Protein AF-A0A0B0PYT1-F1 (afdb_monomer_lite)

Sequence (79 aa):
MPQMLNKLSWTVALERRWHALGLGYHSGLRRADIERAAVIHYDGVMKPWLEIGIAKYKGCWSKHMQYDHPYLQQCNIHE

InterPro domains:
  IPR002495 Glycosyl transferase, family 8 [PF01501] (12-52)
  IPR029044 Nucleotide-diphospho-sugar transferases [G3DSA:3.90.550.10] (3-72)
  IPR029044 Nucleotide-diphospho-sugar transferases [SSF53448] (9-77)
  IPR029993 Plant galacturonosyltransferase GAUT [PTHR32116] (10-77)

Secondary structure (DSSP, 8-state):
----S------PPPPGGGEE--TTT-TTS-HHHHHH-SEE---SS--TTSTTS-HHHHHHHHTT--TTSHHHHTTT---

Radius of gyration: 18.31 Å; chains: 1; bounding box: 54×34×40 Å

Organism: Gossypium arboreum (NCBI:txid29729)

Structure (mmCIF, N/CA/C/O backbone):
data_AF-A0A0B0PYT1-F1
#
_entry.id   AF-A0A0B0PYT1-F1
#
loop_
_atom_site.group_PDB
_atom_site.id
_atom_site.type_symbol
_atom_site.label_atom_id
_atom_site.label_alt_id
_atom_site.label_comp_id
_atom_site.label_asym_id
_atom_site.label_entity_id
_atom_site.label_seq_id
_atom_site.pdbx_PDB_ins_code
_atom_site.Cartn_x
_atom_site.Cartn_y
_atom_site.Cartn_z
_atom_site.occupancy
_atom_site.B_iso_or_equiv
_atom_site.auth_seq_id
_atom_site.auth_comp_id
_atom_site.auth_asym_id
_atom_site.auth_atom_id
_atom_site.pdbx_PDB_model_num
ATOM 1 N N . MET A 1 1 ? 40.741 18.831 -21.304 1.00 43.66 1 MET A N 1
ATOM 2 C CA . MET A 1 1 ? 39.563 19.640 -20.915 1.00 43.66 1 MET A 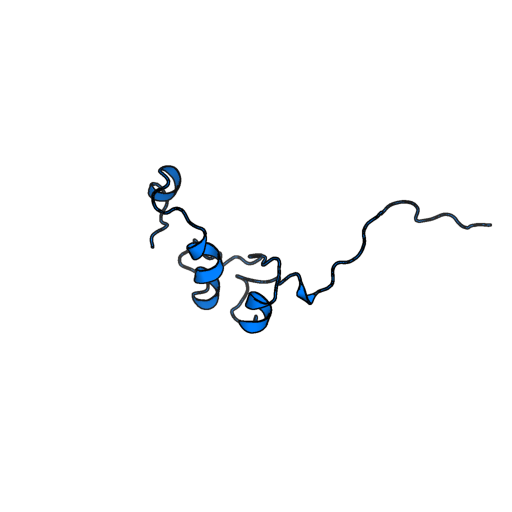CA 1
ATOM 3 C C . MET A 1 1 ? 38.471 19.444 -21.959 1.00 43.66 1 MET A C 1
ATOM 5 O O . MET A 1 1 ? 38.853 19.410 -23.121 1.00 43.66 1 MET A O 1
ATOM 9 N N . PRO A 1 2 ? 37.178 19.324 -21.601 1.00 49.16 2 PRO A N 1
ATOM 10 C CA . PRO A 1 2 ? 36.586 19.469 -20.271 1.00 49.16 2 PRO A CA 1
ATOM 11 C C . PRO A 1 2 ? 35.956 18.164 -19.738 1.00 49.16 2 PRO A C 1
ATOM 13 O O . PRO A 1 2 ? 35.110 17.543 -20.371 1.00 49.16 2 PRO A O 1
ATOM 16 N N . GLN A 1 3 ? 36.371 17.787 -18.527 1.00 51.62 3 GLN A N 1
ATOM 17 C CA . GL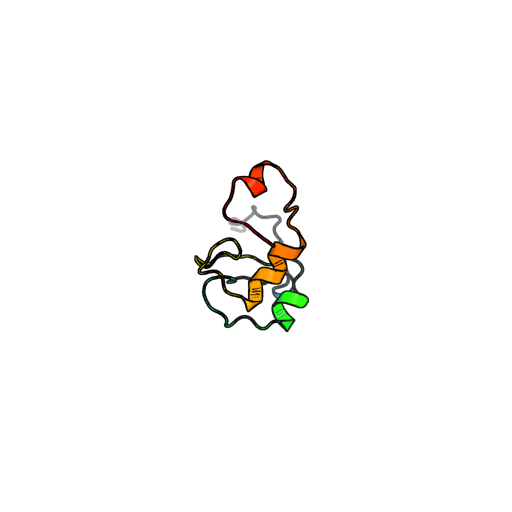N A 1 3 ? 35.786 16.747 -17.676 1.00 51.62 3 GLN A CA 1
ATOM 18 C C . GLN A 1 3 ? 34.862 17.396 -16.630 1.00 51.62 3 GLN A C 1
ATOM 20 O O . GLN A 1 3 ? 35.144 17.353 -15.436 1.00 51.62 3 GLN A O 1
ATOM 25 N N . MET A 1 4 ? 33.798 18.087 -17.039 1.00 55.81 4 MET A N 1
ATOM 26 C CA . MET A 1 4 ? 32.998 18.835 -16.064 1.00 55.81 4 MET A CA 1
ATOM 27 C C . MET A 1 4 ? 31.523 18.877 -16.449 1.00 55.81 4 MET A C 1
ATOM 29 O O . MET A 1 4 ? 31.097 19.830 -17.083 1.00 55.81 4 MET A O 1
ATOM 33 N N . LEU A 1 5 ? 30.769 17.835 -16.067 1.00 57.03 5 LEU A N 1
ATOM 34 C CA . LEU A 1 5 ? 29.323 17.880 -15.781 1.00 57.03 5 LEU A CA 1
ATOM 35 C C . LEU A 1 5 ? 28.831 16.506 -15.286 1.00 57.03 5 LEU A C 1
ATOM 37 O O . LEU A 1 5 ? 28.335 15.716 -16.079 1.00 57.03 5 LEU A O 1
ATOM 41 N N . ASN A 1 6 ? 29.002 16.226 -13.985 1.00 54.72 6 ASN A N 1
ATOM 42 C CA . ASN A 1 6 ? 28.118 15.382 -13.145 1.00 54.72 6 ASN A CA 1
ATOM 43 C C . ASN A 1 6 ? 28.775 14.935 -11.820 1.00 54.72 6 ASN A C 1
ATOM 45 O O . ASN A 1 6 ? 28.664 13.785 -11.402 1.00 54.72 6 ASN A O 1
ATOM 49 N N . LYS A 1 7 ? 29.408 15.841 -11.073 1.00 68.56 7 LYS A N 1
ATOM 50 C CA . LYS A 1 7 ? 29.568 15.592 -9.635 1.00 68.56 7 LYS A CA 1
ATOM 51 C C . LYS A 1 7 ? 28.243 15.970 -8.967 1.00 68.56 7 LYS A C 1
ATOM 53 O O . LYS A 1 7 ? 28.080 17.157 -8.747 1.00 68.56 7 LYS A O 1
ATOM 58 N N . LEU A 1 8 ? 27.312 15.026 -8.729 1.00 65.38 8 LEU A N 1
ATOM 59 C CA . LEU A 1 8 ? 26.210 15.094 -7.727 1.00 65.38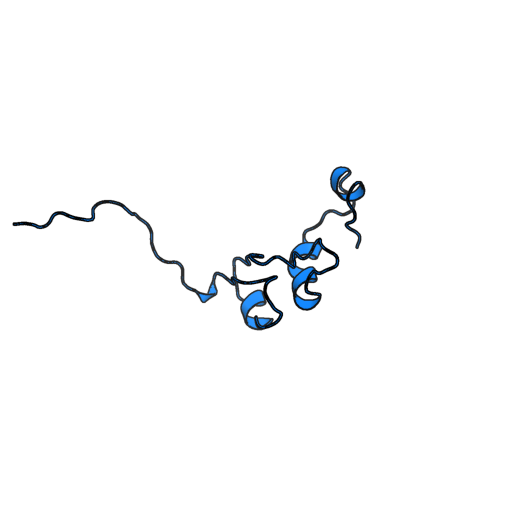 8 LEU A CA 1
ATOM 60 C C . LEU A 1 8 ? 25.202 13.924 -7.870 1.00 65.38 8 LEU A C 1
ATOM 62 O O . LEU A 1 8 ? 24.116 14.083 -8.417 1.00 65.38 8 LEU A O 1
ATOM 66 N N . SER A 1 9 ? 25.548 12.734 -7.375 1.00 62.59 9 SER A N 1
ATOM 67 C CA . SER A 1 9 ? 24.601 11.786 -6.746 1.00 62.59 9 SER A CA 1
ATOM 68 C C . SER A 1 9 ? 25.363 10.547 -6.277 1.00 62.59 9 SER A C 1
ATOM 70 O O . SER A 1 9 ? 25.787 9.717 -7.072 1.00 62.59 9 SER A O 1
ATOM 72 N N . TRP A 1 10 ? 25.539 10.397 -4.964 1.00 78.44 10 TRP A N 1
ATOM 73 C CA . TRP A 1 10 ? 25.978 9.137 -4.351 1.00 78.44 10 TRP A CA 1
ATOM 74 C C . TRP A 1 10 ? 24.809 8.145 -4.307 1.00 78.44 10 TRP A C 1
ATOM 76 O O . TRP A 1 10 ? 24.439 7.649 -3.247 1.00 78.44 10 TRP A O 1
ATOM 86 N N . THR A 1 11 ? 24.148 7.928 -5.440 1.00 82.44 11 THR A N 1
ATOM 87 C CA . THR A 1 11 ? 22.927 7.128 -5.507 1.00 82.44 11 THR A CA 1
ATOM 88 C C . THR A 1 11 ? 23.189 5.923 -6.389 1.00 82.44 11 THR A C 1
ATOM 90 O O . THR A 1 11 ? 23.503 6.056 -7.569 1.00 82.44 11 THR A O 1
ATOM 93 N N . VAL A 1 12 ? 23.083 4.734 -5.802 1.00 85.81 12 VAL A N 1
ATOM 94 C CA . VAL A 1 12 ? 23.207 3.462 -6.516 1.00 85.81 12 VAL A CA 1
ATOM 95 C C . VAL A 1 12 ? 21.804 2.957 -6.830 1.00 85.81 12 VAL A C 1
ATOM 97 O O . VAL A 1 12 ? 20.926 2.981 -5.967 1.00 85.81 12 VAL A O 1
ATOM 100 N N . ALA A 1 13 ? 21.580 2.514 -8.067 1.00 87.19 13 ALA A N 1
ATOM 101 C CA . ALA A 1 13 ? 20.299 1.941 -8.460 1.00 87.19 13 ALA A CA 1
ATOM 102 C C . ALA A 1 13 ? 20.042 0.633 -7.698 1.00 87.19 13 ALA A C 1
ATOM 104 O O . ALA A 1 13 ? 20.884 -0.265 -7.687 1.00 87.19 13 ALA A O 1
ATOM 105 N N . LEU A 1 14 ? 18.861 0.516 -7.090 1.00 87.25 14 LEU A N 1
ATOM 106 C CA . LEU A 1 14 ? 18.430 -0.723 -6.452 1.00 87.25 14 LEU A CA 1
ATOM 107 C C . LEU A 1 14 ? 18.067 -1.762 -7.521 1.00 87.25 14 LEU A C 1
ATOM 109 O O . LEU A 1 14 ? 17.452 -1.443 -8.543 1.00 87.25 14 LEU A O 1
ATOM 113 N N . GLU A 1 15 ? 18.404 -3.025 -7.272 1.00 90.88 15 GLU A N 1
ATOM 114 C CA . GLU A 1 15 ? 17.940 -4.133 -8.102 1.00 90.88 15 GLU A CA 1
ATOM 115 C C . GLU A 1 15 ? 16.402 -4.161 -8.158 1.00 90.88 15 GLU A C 1
ATOM 117 O O . GLU A 1 15 ? 15.727 -4.226 -7.130 1.00 90.88 15 GLU A O 1
ATOM 122 N N . ARG A 1 16 ? 15.830 -4.188 -9.369 1.00 88.19 16 ARG A N 1
ATOM 123 C CA . ARG A 1 16 ? 14.373 -4.071 -9.579 1.00 88.19 16 ARG A CA 1
ATOM 124 C C . ARG A 1 16 ? 13.538 -5.086 -8.797 1.00 88.19 16 ARG A C 1
ATOM 126 O O . ARG A 1 16 ? 12.439 -4.758 -8.379 1.00 88.19 16 ARG A O 1
ATOM 133 N N . ARG A 1 17 ? 14.053 -6.298 -8.567 1.00 90.56 17 ARG A N 1
ATOM 134 C CA . ARG A 1 17 ? 13.336 -7.355 -7.826 1.00 90.56 17 ARG A CA 1
ATOM 135 C C . ARG A 1 17 ? 13.035 -6.998 -6.368 1.00 90.56 17 ARG A C 1
ATOM 137 O O . ARG A 1 17 ? 12.141 -7.592 -5.785 1.00 90.56 17 ARG A O 1
ATOM 144 N N . TRP A 1 18 ? 13.768 -6.050 -5.784 1.00 94.50 18 TRP A N 1
ATOM 145 C CA . TRP A 1 18 ? 13.567 -5.630 -4.397 1.00 94.50 18 TRP A CA 1
ATOM 146 C C . TRP A 1 18 ? 12.341 -4.733 -4.234 1.00 94.50 18 TRP A C 1
ATOM 148 O O . TRP A 1 18 ? 11.884 -4.543 -3.109 1.00 94.50 18 TRP A O 1
ATOM 158 N N . HIS A 1 19 ? 11.804 -4.196 -5.331 1.00 94.19 19 HIS A N 1
ATOM 159 C CA . HIS A 1 19 ? 10.750 -3.197 -5.299 1.00 94.19 19 HIS A CA 1
ATOM 160 C C . HIS A 1 19 ? 9.618 -3.545 -6.271 1.00 94.19 19 HIS A C 1
ATOM 162 O O . HIS A 1 19 ? 9.792 -3.498 -7.490 1.00 94.19 19 HIS A O 1
ATOM 168 N N . ALA A 1 20 ? 8.441 -3.857 -5.731 1.00 95.00 20 ALA A N 1
ATOM 169 C CA . ALA A 1 20 ? 7.230 -4.052 -6.519 1.00 95.00 20 ALA A CA 1
ATOM 170 C C . ALA A 1 20 ? 6.392 -2.766 -6.533 1.00 95.00 20 ALA A C 1
ATOM 172 O O . ALA A 1 20 ? 5.851 -2.350 -5.510 1.00 95.00 20 ALA A O 1
ATOM 173 N N . LEU A 1 21 ? 6.283 -2.160 -7.712 1.00 93.19 21 LEU A N 1
ATOM 174 C CA . LEU A 1 21 ? 5.513 -0.944 -7.983 1.00 93.19 21 LEU A CA 1
ATOM 175 C C . LEU A 1 21 ? 4.172 -1.275 -8.646 1.00 93.19 21 LEU A C 1
ATOM 177 O O . LEU A 1 21 ? 4.012 -2.332 -9.254 1.00 93.19 21 LEU A O 1
ATOM 181 N N . GLY A 1 22 ? 3.230 -0.339 -8.608 1.00 92.75 22 GLY A N 1
ATOM 182 C CA . GLY A 1 22 ? 1.999 -0.380 -9.395 1.00 92.75 22 GLY A CA 1
ATOM 183 C C . GLY A 1 22 ? 0.815 -1.081 -8.724 1.00 92.75 22 GLY A C 1
ATOM 184 O O . GLY A 1 22 ? -0.212 -1.322 -9.373 1.00 92.75 22 GLY A O 1
ATOM 185 N N . LEU A 1 23 ? 0.910 -1.398 -7.428 1.00 95.50 23 LEU A N 1
ATOM 186 C CA . LEU A 1 23 ? -0.233 -1.932 -6.693 1.00 95.50 23 LEU A CA 1
ATOM 187 C C . LEU A 1 23 ? -1.333 -0.857 -6.648 1.00 95.50 23 LEU A C 1
ATOM 189 O O . LEU A 1 23 ? -1.082 0.312 -6.365 1.00 95.50 23 LEU A O 1
ATOM 193 N N . GLY A 1 24 ? -2.569 -1.255 -6.954 1.00 95.12 24 GLY A N 1
ATOM 194 C CA . GLY A 1 24 ? -3.725 -0.352 -6.965 1.00 95.12 24 GLY A CA 1
ATOM 195 C C . GLY A 1 24 ? -4.024 0.347 -8.301 1.00 95.12 24 GLY A C 1
ATOM 196 O O . GLY A 1 24 ? -4.986 1.109 -8.354 1.00 95.12 24 GLY A O 1
ATOM 197 N N . TYR A 1 25 ? -3.263 0.108 -9.380 1.00 96.62 25 TYR A N 1
ATOM 198 C CA . TYR A 1 25 ? -3.677 0.504 -10.745 1.00 96.62 25 TYR A CA 1
ATOM 199 C C . TYR A 1 25 ? -4.488 -0.588 -11.444 1.00 96.62 25 TYR A C 1
ATOM 201 O O . TYR A 1 25 ? -5.497 -0.306 -12.077 1.00 96.62 25 TYR A O 1
ATOM 209 N N . HIS A 1 26 ? -4.039 -1.839 -11.328 1.00 92.56 26 HIS A N 1
ATOM 210 C CA . HIS A 1 26 ? -4.692 -3.022 -11.890 1.00 92.56 26 HIS A CA 1
ATOM 211 C C . HIS A 1 26 ? -4.181 -4.305 -11.209 1.00 92.56 26 HIS A C 1
ATOM 213 O O . HIS A 1 26 ? -3.150 -4.313 -10.529 1.00 92.56 26 HIS A O 1
ATOM 219 N N . SER A 1 27 ? -4.845 -5.439 -11.430 1.00 91.62 27 SER A N 1
ATOM 220 C CA . SER A 1 27 ? -4.522 -6.732 -10.794 1.00 91.62 27 SER A CA 1
ATOM 221 C C . SER A 1 27 ? -3.365 -7.522 -11.448 1.00 91.62 27 SER A C 1
ATOM 223 O O . SER A 1 27 ? -3.097 -8.665 -11.059 1.00 91.62 27 SER A O 1
ATOM 225 N N . GLY A 1 28 ? -2.656 -6.907 -12.406 1.00 92.94 28 GLY A N 1
ATOM 226 C CA . GLY A 1 28 ? -1.627 -7.539 -13.242 1.00 92.94 28 GLY A CA 1
ATOM 227 C C . GLY A 1 28 ? -0.306 -7.941 -12.568 1.00 92.94 28 GLY A C 1
ATOM 228 O O . GLY A 1 28 ? 0.391 -8.795 -13.110 1.00 92.94 28 GLY A O 1
ATOM 229 N N . LEU A 1 29 ? 0.052 -7.409 -11.390 1.00 93.12 29 LEU A N 1
ATOM 230 C CA . LEU A 1 29 ? 1.271 -7.852 -10.696 1.00 93.12 29 LEU A CA 1
ATOM 231 C C . LEU A 1 29 ? 1.107 -9.282 -10.192 1.00 93.12 29 LEU A C 1
ATOM 233 O O . LEU A 1 29 ? 0.121 -9.610 -9.530 1.00 93.12 29 LEU A O 1
ATOM 237 N N . ARG A 1 30 ? 2.075 -10.157 -10.458 1.00 93.38 30 ARG A N 1
ATOM 238 C CA . ARG A 1 30 ? 2.002 -11.543 -9.985 1.00 93.38 30 ARG A CA 1
ATOM 239 C C . ARG A 1 30 ? 2.270 -11.592 -8.488 1.00 93.38 30 ARG A C 1
ATOM 241 O O . ARG A 1 30 ? 3.118 -10.877 -7.965 1.00 93.38 30 ARG A O 1
ATOM 248 N N . ARG A 1 31 ? 1.582 -12.505 -7.806 1.00 91.75 31 ARG A N 1
ATOM 249 C CA . ARG A 1 31 ? 1.752 -12.716 -6.364 1.00 91.75 31 ARG A CA 1
ATOM 250 C C . ARG A 1 31 ? 3.204 -13.053 -5.997 1.00 91.75 31 ARG A C 1
ATOM 252 O O . ARG A 1 31 ? 3.724 -12.491 -5.047 1.00 91.75 31 ARG A O 1
ATOM 259 N N . ALA A 1 32 ? 3.874 -13.867 -6.814 1.00 93.94 32 ALA A N 1
ATOM 260 C CA . ALA A 1 32 ? 5.280 -14.220 -6.615 1.00 93.94 32 ALA A CA 1
ATOM 261 C C . ALA A 1 32 ? 6.236 -13.013 -6.674 1.00 93.94 32 ALA A C 1
ATOM 263 O O . ALA A 1 32 ? 7.254 -13.016 -5.989 1.00 93.94 32 ALA A O 1
ATOM 264 N N . ASP A 1 33 ? 5.927 -11.987 -7.475 1.00 94.00 33 ASP A N 1
ATOM 265 C CA . ASP A 1 33 ? 6.755 -10.776 -7.546 1.00 94.00 33 ASP A CA 1
ATOM 266 C C . ASP A 1 33 ? 6.566 -9.922 -6.279 1.00 94.00 33 ASP A C 1
ATOM 268 O O . ASP A 1 33 ? 7.528 -9.367 -5.761 1.00 94.00 33 ASP A O 1
ATOM 272 N N . ILE A 1 34 ? 5.343 -9.887 -5.736 1.00 94.31 34 ILE A N 1
ATOM 273 C CA . ILE A 1 34 ? 5.012 -9.205 -4.473 1.00 94.31 34 ILE A CA 1
ATOM 274 C C . ILE A 1 34 ? 5.677 -9.907 -3.282 1.00 94.31 34 ILE A C 1
ATOM 276 O O . ILE A 1 34 ? 6.262 -9.247 -2.434 1.00 94.31 34 ILE A O 1
ATOM 280 N N . GLU A 1 35 ? 5.617 -11.238 -3.221 1.00 92.81 35 GLU A N 1
ATOM 281 C CA . GLU A 1 35 ? 6.189 -12.034 -2.123 1.00 92.81 35 GLU A CA 1
ATOM 282 C C . GLU A 1 35 ? 7.723 -11.993 -2.079 1.00 92.81 35 GLU A C 1
ATOM 284 O O . GLU A 1 35 ? 8.310 -12.167 -1.014 1.00 92.81 35 GLU A O 1
ATOM 289 N N . ARG A 1 36 ? 8.379 -11.765 -3.223 1.00 94.12 36 ARG A N 1
ATOM 290 C CA . ARG A 1 36 ? 9.844 -11.651 -3.324 1.00 94.12 36 ARG A CA 1
ATOM 291 C C . ARG A 1 36 ? 10.360 -10.228 -3.129 1.00 94.12 36 ARG A C 1
ATOM 293 O O . ARG A 1 36 ? 11.564 -10.056 -2.946 1.00 94.12 36 ARG A O 1
ATOM 300 N N . ALA A 1 37 ? 9.489 -9.227 -3.214 1.00 95.75 37 ALA A N 1
ATOM 301 C CA . ALA A 1 37 ? 9.881 -7.839 -3.051 1.00 95.75 37 ALA A CA 1
ATOM 302 C C . ALA A 1 37 ? 10.168 -7.525 -1.578 1.00 95.75 37 ALA A C 1
ATOM 304 O O . ALA A 1 37 ? 9.446 -7.955 -0.681 1.00 95.75 37 ALA A O 1
ATOM 305 N N . ALA A 1 38 ? 11.205 -6.728 -1.336 1.00 96.00 38 ALA A N 1
ATOM 306 C CA . ALA A 1 38 ? 11.484 -6.184 -0.011 1.00 96.00 38 ALA A CA 1
ATOM 307 C C . ALA A 1 38 ? 10.546 -5.012 0.316 1.00 96.00 38 ALA A C 1
ATOM 309 O O . ALA A 1 38 ? 10.158 -4.822 1.465 1.00 96.00 38 ALA A O 1
ATOM 310 N N . VAL A 1 39 ? 10.171 -4.234 -0.705 1.00 95.56 39 VAL A N 1
ATOM 311 C CA . VAL A 1 39 ? 9.260 -3.092 -0.595 1.00 95.56 39 VAL A CA 1
ATOM 312 C C . VAL A 1 39 ? 8.167 -3.213 -1.650 1.00 95.56 39 VAL A C 1
ATOM 314 O O . VAL A 1 39 ? 8.444 -3.482 -2.821 1.00 95.56 39 VAL A O 1
ATOM 317 N N . ILE A 1 40 ? 6.922 -2.983 -1.240 1.00 95.50 40 ILE A N 1
ATOM 318 C CA . ILE A 1 40 ? 5.763 -2.898 -2.132 1.00 95.50 40 ILE A CA 1
ATOM 319 C C . ILE A 1 40 ? 5.214 -1.472 -2.095 1.00 95.50 40 ILE A C 1
ATOM 321 O O . ILE A 1 40 ? 5.100 -0.884 -1.020 1.00 95.50 40 ILE A O 1
ATOM 325 N N . HIS A 1 41 ? 4.855 -0.923 -3.251 1.00 95.25 41 HIS A N 1
ATOM 326 C CA . HIS A 1 41 ? 4.278 0.413 -3.346 1.00 95.25 41 HIS A CA 1
ATOM 327 C C . HIS A 1 41 ? 2.855 0.348 -3.896 1.00 95.25 41 HIS A C 1
ATOM 329 O O . HIS A 1 41 ? 2.606 -0.081 -5.027 1.00 95.25 41 HIS A O 1
ATOM 335 N N . TYR A 1 42 ? 1.902 0.798 -3.080 1.00 96.25 42 TYR A N 1
ATOM 336 C CA . TYR A 1 42 ? 0.545 1.088 -3.529 1.00 96.25 42 TYR A CA 1
ATOM 337 C C . TYR A 1 42 ? 0.519 2.447 -4.210 1.00 96.25 42 TYR A C 1
ATOM 339 O O . TYR A 1 42 ? 0.186 3.440 -3.573 1.00 96.25 42 TYR A O 1
ATOM 347 N N . ASP A 1 43 ? 0.895 2.506 -5.480 1.00 94.25 43 ASP A N 1
ATOM 348 C CA . ASP A 1 43 ? 0.945 3.750 -6.255 1.00 94.25 43 ASP A CA 1
ATOM 349 C C . ASP A 1 43 ? -0.444 4.169 -6.758 1.00 94.25 43 ASP A C 1
ATOM 351 O O . ASP A 1 43 ? -0.804 5.345 -6.735 1.00 94.25 43 ASP A O 1
ATOM 355 N N . GLY A 1 44 ? -1.272 3.199 -7.153 1.00 96.38 44 GLY A N 1
ATOM 356 C CA . GLY A 1 44 ? -2.537 3.472 -7.831 1.00 96.38 44 GLY A CA 1
ATOM 357 C C . GLY A 1 44 ? -3.677 3.907 -6.908 1.00 96.38 44 GLY A C 1
ATOM 358 O O . GLY A 1 44 ? -3.542 3.944 -5.683 1.00 96.38 44 GLY A O 1
ATOM 359 N N . VAL A 1 45 ? -4.820 4.241 -7.514 1.00 97.31 45 VAL A N 1
ATOM 360 C CA . VAL A 1 45 ? -6.003 4.782 -6.819 1.00 97.31 45 VAL A CA 1
ATOM 361 C C . VAL A 1 45 ? -6.737 3.738 -5.970 1.00 97.31 45 VAL A C 1
ATOM 363 O O . VAL A 1 45 ? -7.310 4.078 -4.939 1.00 97.31 45 VAL A O 1
ATOM 366 N N . MET A 1 46 ? -6.681 2.457 -6.348 1.00 96.94 46 MET A N 1
ATOM 367 C CA . MET A 1 46 ? -7.340 1.358 -5.632 1.00 96.94 46 MET A CA 1
ATOM 368 C C . MET A 1 46 ? -6.514 0.919 -4.418 1.00 96.94 46 MET A C 1
ATOM 370 O O . MET A 1 46 ? -5.968 -0.189 -4.375 1.00 96.94 46 MET A O 1
ATOM 374 N N . LYS A 1 47 ? -6.387 1.822 -3.441 1.00 95.88 47 LYS A N 1
ATOM 375 C CA . LYS A 1 47 ? -5.679 1.572 -2.183 1.00 95.88 47 LYS A CA 1
ATOM 376 C C . LYS A 1 47 ? -6.359 0.444 -1.388 1.00 95.88 47 LYS A C 1
ATOM 378 O O . LYS A 1 47 ? -7.579 0.297 -1.459 1.00 95.88 47 LYS A O 1
ATOM 383 N N . PRO A 1 48 ? -5.602 -0.351 -0.611 1.00 94.88 48 PRO A N 1
ATOM 384 C CA . PRO A 1 48 ? -6.138 -1.533 0.062 1.00 94.88 48 PRO A CA 1
ATOM 385 C C . PRO A 1 48 ? -7.137 -1.200 1.181 1.00 94.88 48 PRO A C 1
ATOM 387 O O . PRO A 1 48 ? -8.016 -2.014 1.446 1.00 94.88 48 PRO A O 1
ATOM 390 N N . TRP A 1 49 ? -7.045 -0.003 1.770 1.00 93.31 49 TRP A N 1
ATOM 391 C CA . TRP A 1 49 ? -7.969 0.523 2.786 1.00 93.31 49 TRP A CA 1
ATOM 392 C C . TRP A 1 49 ? -9.237 1.173 2.212 1.00 93.31 49 TRP A C 1
ATOM 394 O O . TRP A 1 49 ? -10.015 1.762 2.953 1.00 93.31 49 TRP A O 1
ATOM 404 N N . LEU A 1 50 ? -9.443 1.110 0.895 1.00 93.94 50 LEU A N 1
ATOM 405 C CA . LEU A 1 50 ? -10.656 1.594 0.242 1.00 93.94 50 LEU A CA 1
ATOM 406 C C . LEU A 1 50 ? -11.514 0.413 -0.225 1.00 93.94 50 LEU A C 1
ATOM 408 O O . LEU A 1 50 ? -11.015 -0.685 -0.502 1.00 93.94 50 LEU A O 1
ATOM 412 N N . GLU A 1 51 ? -12.813 0.655 -0.384 1.00 92.75 51 GLU A N 1
ATOM 413 C CA . GLU A 1 51 ? -13.758 -0.339 -0.912 1.00 92.75 51 GLU A CA 1
ATOM 414 C C . GLU A 1 51 ? -13.350 -0.821 -2.308 1.00 92.75 51 GLU A C 1
ATOM 416 O O .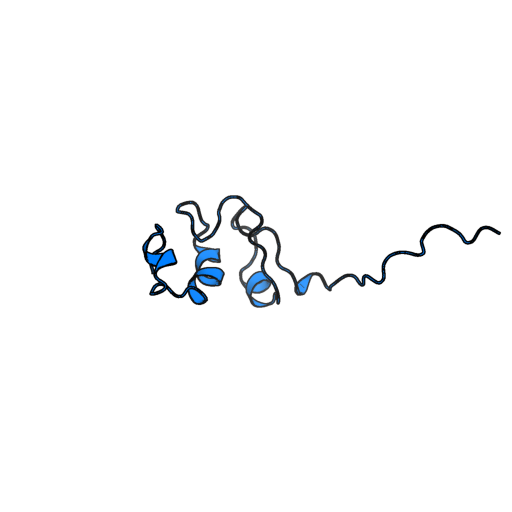 GLU A 1 51 ? -13.321 -2.022 -2.565 1.00 92.75 51 GLU A O 1
ATOM 421 N N . ILE A 1 52 ? -12.893 0.102 -3.161 1.00 95.19 52 ILE A N 1
ATOM 422 C CA . ILE A 1 52 ? -12.390 -0.177 -4.516 1.00 95.19 52 ILE A CA 1
ATOM 423 C C . ILE A 1 52 ? -11.032 -0.902 -4.545 1.00 95.19 52 ILE A C 1
ATOM 425 O O . ILE A 1 52 ? -10.496 -1.170 -5.618 1.00 95.19 52 ILE A O 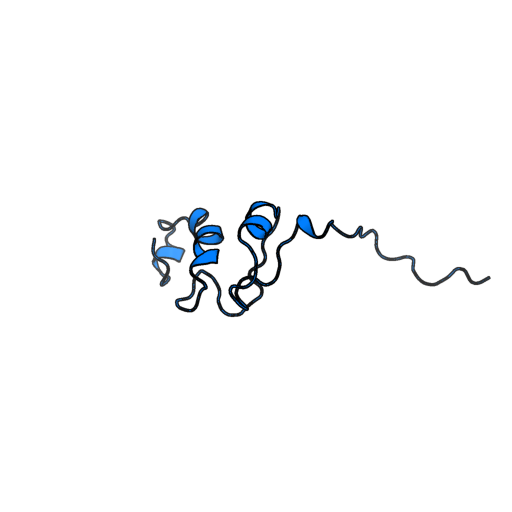1
ATOM 429 N N . GLY A 1 53 ? -10.429 -1.179 -3.386 1.00 95.38 53 GLY A N 1
ATOM 430 C CA . GLY A 1 53 ? -9.131 -1.835 -3.283 1.00 95.38 53 GLY A CA 1
ATOM 431 C C . GLY A 1 53 ? -9.125 -3.239 -3.893 1.00 95.38 53 GLY A C 1
ATOM 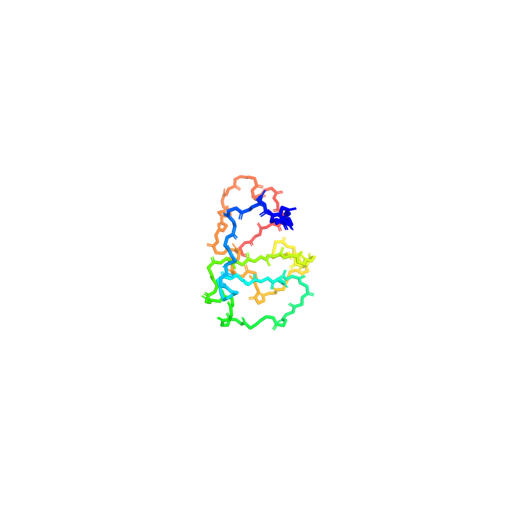432 O O . GLY A 1 53 ? -10.040 -4.036 -3.690 1.00 95.38 53 GLY A O 1
ATOM 433 N N . ILE A 1 54 ? -8.045 -3.592 -4.592 1.00 95.44 54 ILE A N 1
ATOM 434 C CA . ILE A 1 54 ? -7.904 -4.912 -5.221 1.00 95.44 54 ILE A CA 1
ATOM 435 C C . ILE A 1 54 ? -7.705 -5.983 -4.139 1.00 95.44 54 ILE A C 1
ATOM 437 O O . ILE A 1 54 ? -6.652 -6.029 -3.500 1.00 95.44 54 ILE A O 1
ATOM 441 N N . ALA A 1 55 ? -8.675 -6.892 -3.988 1.00 93.56 55 ALA A N 1
ATOM 442 C CA . ALA A 1 55 ? -8.688 -7.934 -2.950 1.00 93.56 55 ALA A CA 1
ATOM 443 C C . ALA A 1 55 ? -7.375 -8.734 -2.861 1.00 93.56 55 ALA A C 1
ATOM 445 O O . ALA A 1 55 ? -6.842 -8.942 -1.774 1.00 93.56 55 ALA A O 1
ATOM 446 N N . LYS A 1 56 ? -6.795 -9.092 -4.015 1.00 93.12 56 LYS A N 1
ATOM 447 C CA . LYS A 1 56 ? -5.508 -9.801 -4.131 1.00 93.12 56 LYS A CA 1
ATOM 448 C C . LYS A 1 56 ? -4.357 -9.134 -3.368 1.00 93.12 56 LYS A C 1
ATOM 450 O O . LYS A 1 56 ? -3.438 -9.831 -2.953 1.00 93.12 56 LYS A O 1
ATOM 455 N N . TYR A 1 57 ? -4.374 -7.809 -3.230 1.00 94.44 57 TYR A N 1
ATOM 456 C CA . TYR A 1 57 ? -3.295 -7.055 -2.592 1.00 94.44 57 TYR A CA 1
ATOM 457 C C . TYR A 1 57 ? -3.626 -6.643 -1.154 1.00 94.44 57 TYR A C 1
ATOM 459 O O . TYR A 1 57 ? -2.701 -6.404 -0.386 1.00 94.44 57 TYR A O 1
ATOM 467 N N . LYS A 1 58 ? -4.906 -6.618 -0.747 1.00 93.69 58 LYS A N 1
ATOM 468 C CA . LYS A 1 58 ? -5.332 -6.133 0.583 1.00 93.69 58 LYS A CA 1
ATOM 469 C C . LYS A 1 58 ? -4.577 -6.797 1.738 1.00 93.69 58 LYS A C 1
ATOM 471 O O . LYS A 1 58 ? -4.083 -6.094 2.616 1.00 93.69 58 LYS A O 1
ATOM 476 N N . GLY A 1 59 ? -4.391 -8.117 1.664 1.00 93.56 59 GLY A N 1
ATOM 477 C CA . GLY A 1 59 ? -3.691 -8.909 2.682 1.00 93.56 59 GLY A CA 1
ATOM 478 C C . GLY A 1 59 ? -2.263 -8.443 2.987 1.00 93.56 59 GLY A C 1
ATOM 479 O O . GLY A 1 59 ? -1.784 -8.598 4.107 1.00 93.56 59 GLY A O 1
ATOM 480 N N . CYS A 1 60 ? -1.569 -7.839 2.018 1.00 94.50 60 CYS A N 1
ATOM 481 C CA . CYS A 1 60 ? -0.214 -7.339 2.239 1.00 94.50 60 CYS A CA 1
ATOM 482 C C . CYS A 1 60 ? -0.185 -6.119 3.171 1.00 94.50 60 CYS A C 1
ATOM 484 O O . CYS A 1 60 ? 0.830 -5.898 3.825 1.00 94.50 60 CYS A O 1
ATOM 486 N N . TRP A 1 61 ? -1.271 -5.343 3.224 1.00 94.44 61 TRP A N 1
ATOM 487 C CA . TRP A 1 61 ? -1.415 -4.179 4.098 1.00 94.44 61 TRP A CA 1
ATOM 488 C C . TRP A 1 61 ? -2.135 -4.531 5.406 1.00 94.44 61 TRP A C 1
ATOM 490 O O . TRP A 1 61 ? -1.628 -4.204 6.477 1.00 94.44 61 TRP A O 1
ATOM 500 N N . SER A 1 62 ? -3.259 -5.255 5.335 1.00 94.00 62 SER A N 1
ATOM 501 C CA . SER A 1 62 ? -4.095 -5.555 6.508 1.00 94.00 62 SER A CA 1
ATOM 502 C C . SER A 1 62 ? -3.372 -6.366 7.582 1.00 94.00 62 SER A C 1
ATOM 504 O O . SER A 1 62 ? -3.587 -6.135 8.765 1.00 94.00 62 SER A O 1
ATOM 506 N N . LYS A 1 63 ? -2.435 -7.244 7.199 1.00 93.62 63 LYS A N 1
ATOM 507 C CA . LYS A 1 63 ? -1.626 -8.030 8.150 1.00 93.62 63 LYS A CA 1
ATOM 508 C C . LYS A 1 63 ? -0.757 -7.189 9.100 1.00 93.62 63 LYS A C 1
ATOM 510 O O . LYS A 1 63 ? -0.188 -7.732 10.039 1.00 93.62 63 LYS A O 1
ATOM 515 N N . HIS A 1 64 ? -0.584 -5.899 8.811 1.00 93.25 64 HIS A N 1
ATOM 516 C CA . HIS A 1 64 ? 0.193 -4.962 9.622 1.00 93.25 64 HIS A CA 1
ATOM 517 C C . HIS A 1 64 ? -0.684 -3.940 10.358 1.00 93.25 64 HIS A C 1
ATOM 519 O O . HIS A 1 64 ? -0.149 -3.040 11.004 1.00 93.25 64 HIS A O 1
ATOM 525 N N . MET A 1 65 ? -2.009 -4.041 10.240 1.00 93.38 65 MET A N 1
ATOM 526 C CA . MET A 1 65 ? -2.935 -3.124 10.894 1.00 93.38 65 MET A CA 1
ATOM 527 C C . MET A 1 65 ? -3.221 -3.555 12.328 1.00 93.38 65 MET A C 1
ATOM 529 O O . MET A 1 65 ? -3.465 -4.724 12.608 1.00 93.38 65 MET A O 1
ATOM 533 N N . GLN A 1 66 ? -3.209 -2.575 13.227 1.00 93.75 66 GLN A N 1
ATOM 534 C CA . GLN A 1 66 ? -3.670 -2.716 14.605 1.00 93.75 66 GLN A CA 1
ATOM 535 C C . GLN A 1 66 ? -5.115 -2.225 14.662 1.00 93.75 66 GLN A C 1
ATOM 537 O O . GLN A 1 66 ? -5.365 -1.043 14.880 1.00 93.75 66 GLN A O 1
ATOM 542 N N . TYR A 1 67 ? -6.072 -3.104 14.364 1.00 92.12 67 TYR A N 1
ATOM 543 C CA . TYR A 1 67 ? -7.492 -2.733 14.273 1.00 92.12 67 TYR A CA 1
ATOM 544 C C . TYR A 1 67 ? -8.085 -2.224 15.598 1.00 92.12 67 TYR A C 1
ATOM 546 O O . TYR A 1 67 ? -9.101 -1.534 15.602 1.00 92.12 67 TYR A O 1
ATOM 554 N N . ASP A 1 68 ? -7.441 -2.531 16.720 1.00 93.25 68 ASP A N 1
ATOM 555 C CA . ASP A 1 68 ? -7.756 -2.018 18.052 1.00 93.25 68 ASP A CA 1
ATOM 556 C C . ASP A 1 68 ? -7.254 -0.584 18.292 1.00 93.25 68 ASP A C 1
ATOM 558 O O . ASP A 1 68 ? -7.639 0.050 19.276 1.00 93.25 68 ASP A O 1
ATOM 562 N N . HIS A 1 69 ? -6.437 -0.028 17.391 1.00 94.56 69 HIS A N 1
ATOM 563 C CA . HIS A 1 69 ? -5.926 1.328 17.525 1.00 94.56 69 HIS A CA 1
ATOM 564 C C . HIS A 1 69 ? -7.083 2.352 17.487 1.00 94.56 69 HIS A C 1
ATOM 566 O O . HIS A 1 69 ? -7.805 2.415 16.486 1.00 94.56 69 HIS A O 1
ATOM 572 N N . PRO A 1 70 ? -7.224 3.251 18.486 1.00 94.12 70 PRO A N 1
ATOM 573 C CA . PRO A 1 70 ? -8.382 4.148 18.600 1.00 94.12 70 PRO A CA 1
ATOM 574 C C . PRO A 1 70 ? -8.669 5.005 17.358 1.00 94.12 70 PRO A C 1
ATOM 576 O O . PRO A 1 70 ? -9.821 5.194 16.986 1.00 94.12 70 PRO A O 1
ATOM 579 N N . TYR A 1 71 ? -7.630 5.509 16.683 1.00 92.00 71 TYR A N 1
ATOM 580 C CA . TYR A 1 71 ? -7.797 6.252 15.425 1.00 92.00 71 TYR A CA 1
ATOM 581 C C . TYR A 1 71 ? -8.269 5.390 14.244 1.00 92.00 71 TYR A C 1
ATOM 583 O O . TYR A 1 71 ? -8.994 5.890 13.389 1.00 92.00 71 TYR A O 1
ATOM 591 N N . LEU A 1 72 ? -7.890 4.109 14.182 1.00 91.44 72 LEU A N 1
ATOM 592 C CA . LEU A 1 72 ? -8.351 3.212 13.118 1.00 91.44 72 LEU A CA 1
ATOM 593 C C . LEU A 1 72 ? -9.804 2.789 13.336 1.00 91.44 72 LEU A C 1
ATOM 595 O O . LEU A 1 72 ? -10.549 2.709 12.367 1.00 91.44 72 LEU A O 1
ATOM 599 N N . GLN A 1 73 ? -10.240 2.642 14.590 1.00 91.81 73 GLN A N 1
ATOM 600 C CA . GLN A 1 73 ? -11.650 2.399 14.919 1.00 91.81 73 GLN A CA 1
ATOM 601 C C . GLN A 1 73 ? -12.582 3.558 14.530 1.00 91.81 73 GLN A C 1
ATOM 603 O O . GLN A 1 73 ? -13.784 3.361 14.388 1.00 91.81 73 GLN A O 1
ATOM 608 N N . GLN A 1 74 ? -12.041 4.765 14.337 1.00 93.94 74 GLN A N 1
ATOM 609 C CA . GLN A 1 74 ? -12.788 5.922 13.826 1.00 93.94 74 GLN A CA 1
ATOM 610 C C . GLN A 1 74 ? -12.853 5.955 12.289 1.00 93.94 74 GLN A C 1
ATOM 612 O O . GLN A 1 74 ? -13.509 6.824 11.716 1.00 93.94 74 GLN A O 1
ATOM 617 N N . CYS A 1 75 ? -12.165 5.032 11.615 1.00 89.88 75 CYS A N 1
ATOM 618 C CA . CYS A 1 75 ? -12.140 4.904 10.165 1.00 89.88 75 CYS A CA 1
ATOM 619 C C . CYS A 1 75 ? -13.041 3.743 9.707 1.00 89.88 75 CYS A C 1
ATOM 621 O O . CYS A 1 75 ? -13.314 2.815 10.463 1.00 89.88 75 CYS A O 1
ATOM 623 N N . ASN A 1 76 ? -13.443 3.745 8.431 1.00 88.69 76 ASN A N 1
ATOM 624 C CA . ASN A 1 76 ? -14.147 2.619 7.796 1.00 88.69 76 ASN A CA 1
ATOM 625 C C . ASN A 1 76 ? -13.165 1.487 7.421 1.00 88.69 76 ASN A C 1
ATOM 627 O O . ASN A 1 76 ? -13.017 1.126 6.254 1.00 88.69 76 ASN A O 1
ATOM 631 N N . ILE A 1 77 ? -12.395 1.019 8.404 1.00 88.19 77 ILE A N 1
ATOM 632 C CA . ILE A 1 77 ? -11.349 0.005 8.260 1.00 88.19 77 ILE A CA 1
ATOM 633 C C . ILE A 1 77 ? -11.650 -1.094 9.278 1.00 88.19 77 ILE A C 1
ATOM 635 O O . ILE A 1 77 ? -11.571 -0.874 10.485 1.00 88.19 77 ILE A O 1
ATOM 639 N N . HIS A 1 78 ? -11.992 -2.275 8.775 1.00 81.56 78 HIS A N 1
ATOM 640 C CA . HIS A 1 78 ? -12.399 -3.433 9.568 1.00 81.56 78 HIS A CA 1
ATOM 641 C C . HIS A 1 78 ? -11.586 -4.666 9.157 1.00 81.56 78 HIS A C 1
ATOM 643 O O . HIS A 1 78 ? -10.989 -4.667 8.075 1.00 81.56 78 HIS A O 1
ATOM 649 N N . GLU A 1 79 ? -11.539 -5.666 10.040 1.00 77.62 79 GLU A N 1
ATOM 650 C CA . GLU A 1 79 ? -10.855 -6.946 9.803 1.00 77.62 79 GLU A CA 1
ATOM 651 C C . GLU A 1 79 ? -11.479 -7.751 8.654 1.00 77.62 79 GLU A C 1
ATOM 653 O O . GLU A 1 79 ? -12.729 -7.784 8.550 1.00 77.62 79 GLU A O 1
#

pLDDT: mean 88.5, std 12.31, range [43.66, 97.31]

Foldseek 3Di:
DDPDDDPDDPDDDDDPLQEAEDAAVDPPDDPVSVVRHVYYDNPHPQDLQDPSHDPSCVCVPVVPDPCPPPVNVVDPGDD